Protein AF-A0A8J2K521-F1 (afdb_monomer_lite)

Radius of gyration: 18.02 Å; chains: 1; bounding box: 23×20×49 Å

Structure (mmCIF, N/CA/C/O backbone):
data_AF-A0A8J2K521-F1
#
_entry.id   AF-A0A8J2K521-F1
#
loop_
_atom_site.group_PDB
_atom_site.id
_atom_site.type_symbol
_atom_site.label_atom_id
_atom_site.label_alt_id
_atom_site.label_comp_id
_atom_site.label_asym_id
_atom_site.label_entity_id
_atom_site.label_seq_id
_atom_site.pdbx_PDB_ins_code
_atom_site.Cartn_x
_atom_site.Cartn_y
_atom_site.Cartn_z
_atom_site.occupancy
_atom_site.B_iso_or_equiv
_atom_site.auth_seq_id
_atom_site.auth_comp_id
_atom_site.auth_asym_id
_atom_site.auth_atom_id
_atom_site.pdbx_PDB_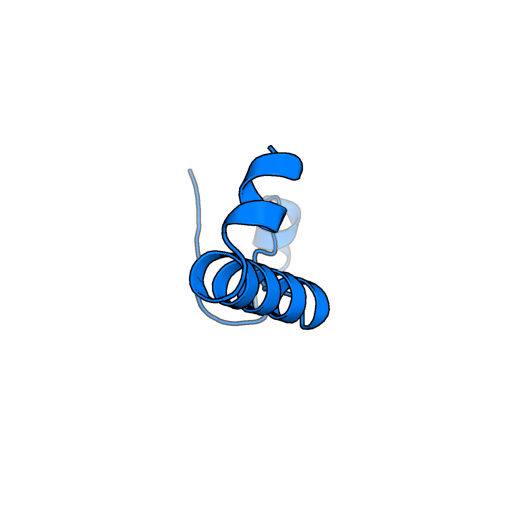model_num
ATOM 1 N N . MET A 1 1 ? -4.500 12.291 -18.980 1.00 77.25 1 MET A N 1
ATOM 2 C CA . MET A 1 1 ? -5.054 10.961 -19.325 1.00 77.25 1 MET A CA 1
ATOM 3 C C . MET A 1 1 ? -4.517 9.961 -18.310 1.00 77.25 1 MET A C 1
ATOM 5 O O . MET A 1 1 ? -3.356 10.097 -17.953 1.00 77.25 1 MET A O 1
ATOM 9 N N . ILE A 1 2 ? -5.337 9.035 -17.804 1.00 84.25 2 ILE A N 1
ATOM 10 C CA . ILE A 1 2 ? -4.941 8.023 -16.805 1.00 84.25 2 ILE A CA 1
ATOM 11 C C . ILE A 1 2 ? -5.279 6.645 -17.378 1.00 84.25 2 ILE A C 1
ATOM 13 O O . ILE A 1 2 ? -6.366 6.468 -17.925 1.00 84.25 2 ILE A O 1
ATOM 17 N N . LEU A 1 3 ? -4.357 5.690 -17.254 1.00 86.38 3 LEU A N 1
ATOM 18 C CA . LEU A 1 3 ? -4.547 4.290 -17.634 1.00 86.38 3 LEU A CA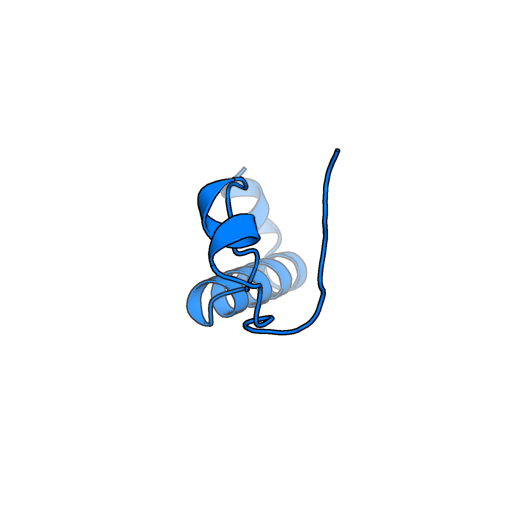 1
ATOM 19 C C . LEU A 1 3 ? -4.495 3.428 -16.365 1.00 86.38 3 LEU A C 1
ATOM 21 O O . LEU A 1 3 ? -3.576 3.579 -15.564 1.00 86.38 3 LEU A O 1
ATOM 25 N N . GLN A 1 4 ? -5.464 2.530 -16.180 1.00 88.06 4 GLN A N 1
ATOM 26 C CA . GLN A 1 4 ? -5.544 1.650 -15.010 1.00 88.06 4 GLN A CA 1
ATOM 27 C C . GLN A 1 4 ? -5.692 0.189 -15.444 1.00 88.06 4 GLN A C 1
ATOM 29 O O . GLN A 1 4 ? -6.454 -0.121 -16.356 1.00 88.06 4 GLN A O 1
ATOM 34 N N . SER A 1 5 ? -5.008 -0.715 -14.740 1.00 86.38 5 SER A N 1
ATOM 35 C CA . SER A 1 5 ? -5.178 -2.164 -14.869 1.00 86.38 5 SER A CA 1
ATOM 36 C C . SER A 1 5 ? -5.364 -2.797 -13.491 1.00 86.38 5 SER A C 1
ATOM 38 O O . SER A 1 5 ? -4.786 -2.334 -12.510 1.00 86.38 5 SER A O 1
ATOM 40 N N . LYS A 1 6 ? -6.184 -3.851 -13.425 1.00 85.06 6 LYS A N 1
ATOM 41 C CA . LYS A 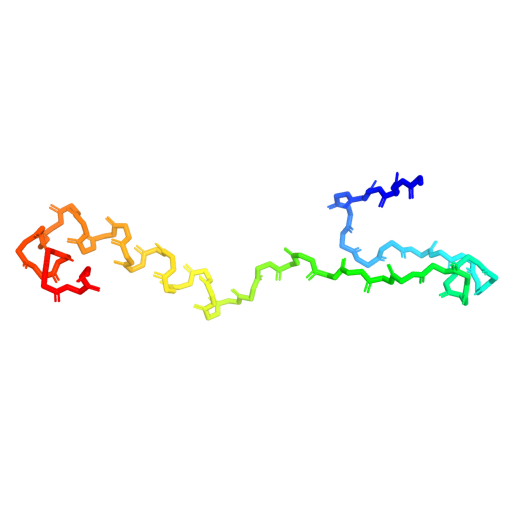1 6 ? -6.357 -4.694 -12.228 1.00 85.06 6 LYS A CA 1
ATOM 42 C C . LYS A 1 6 ? -5.452 -5.930 -12.239 1.00 85.06 6 LYS A C 1
ATOM 44 O O . LYS A 1 6 ? -5.390 -6.640 -11.242 1.00 85.06 6 LYS A O 1
ATOM 49 N N . LEU A 1 7 ? -4.801 -6.222 -13.366 1.00 83.69 7 LEU A N 1
ATOM 50 C CA . LEU A 1 7 ? -3.903 -7.368 -13.484 1.00 83.69 7 LEU A CA 1
ATOM 51 C C . LEU A 1 7 ? -2.587 -7.066 -12.770 1.00 83.69 7 LEU A C 1
ATOM 53 O O . LEU A 1 7 ? -2.046 -5.970 -12.903 1.00 83.69 7 LEU A O 1
ATOM 57 N N . SER A 1 8 ? -2.056 -8.050 -12.049 1.00 73.62 8 SER A N 1
ATOM 58 C CA . SER A 1 8 ? -0.703 -7.978 -11.506 1.00 73.62 8 SER A CA 1
ATOM 59 C C . SER A 1 8 ? 0.313 -8.022 -12.647 1.00 73.62 8 SER A C 1
ATOM 61 O O . SER A 1 8 ? 0.244 -8.921 -13.484 1.00 73.62 8 SER A O 1
ATOM 63 N N . ASN A 1 9 ? 1.268 -7.092 -12.653 1.00 75.94 9 ASN A N 1
ATOM 64 C CA . ASN A 1 9 ? 2.352 -7.017 -13.638 1.00 75.94 9 ASN A CA 1
ATOM 65 C C . ASN A 1 9 ? 1.888 -7.061 -15.117 1.00 75.94 9 ASN A C 1
ATOM 67 O O . ASN A 1 9 ? 2.257 -7.972 -15.863 1.00 75.94 9 ASN A O 1
ATOM 71 N N . PRO A 1 10 ? 1.058 -6.102 -15.563 1.00 79.62 10 PRO A N 1
ATOM 72 C CA . PRO A 1 10 ? 0.641 -6.024 -16.959 1.00 79.62 10 PRO A CA 1
ATOM 73 C C . PRO A 1 10 ? 1.852 -5.733 -17.857 1.00 79.62 10 PRO A C 1
ATOM 75 O O . PRO A 1 10 ? 2.636 -4.822 -17.592 1.00 79.62 10 PRO A O 1
ATOM 78 N N . HIS A 1 11 ? 2.003 -6.500 -18.936 1.00 81.06 11 HIS A N 1
ATOM 79 C CA . HIS A 1 11 ? 3.111 -6.311 -19.866 1.00 81.06 11 HIS A CA 1
ATOM 80 C C . HIS A 1 11 ? 2.794 -5.168 -20.837 1.00 81.06 11 HIS A C 1
ATOM 82 O O . HIS A 1 11 ? 2.031 -5.337 -21.788 1.00 81.06 11 HIS A O 1
ATOM 88 N N . TYR A 1 12 ? 3.360 -3.992 -20.577 1.00 83.94 12 TYR A N 1
ATOM 89 C CA . TYR A 1 12 ? 3.301 -2.852 -21.492 1.00 83.94 12 TYR A CA 1
ATOM 90 C C . TYR A 1 12 ? 4.523 -2.834 -22.406 1.00 83.94 12 TYR A C 1
ATOM 92 O O . TYR A 1 12 ? 5.619 -3.184 -21.974 1.00 83.94 12 TYR A O 1
ATOM 100 N N . GLN A 1 13 ? 4.340 -2.388 -23.650 1.00 86.88 13 GLN A N 1
ATOM 101 C CA . GLN A 1 13 ? 5.458 -2.183 -24.568 1.00 86.88 13 GLN A CA 1
ATOM 102 C C . GLN A 1 13 ? 6.456 -1.160 -23.991 1.00 86.88 13 GLN A C 1
ATOM 104 O O . GLN A 1 13 ? 6.016 -0.210 -23.330 1.00 86.88 13 GLN A O 1
ATOM 109 N N . PRO A 1 14 ? 7.767 -1.298 -24.263 1.00 85.38 14 PRO A N 1
ATOM 110 C CA . PRO A 1 14 ? 8.797 -0.403 -23.730 1.00 85.38 14 PRO A CA 1
ATOM 111 C C . PRO A 1 14 ? 8.517 1.086 -23.974 1.00 85.38 14 PRO A C 1
ATOM 113 O O . PRO A 1 14 ? 8.701 1.899 -23.071 1.00 85.38 14 PRO A O 1
ATOM 116 N N . ASP A 1 15 ? 7.979 1.441 -25.144 1.00 89.50 15 ASP A N 1
ATOM 117 C CA . ASP A 1 15 ? 7.639 2.828 -25.485 1.00 89.50 15 ASP A CA 1
ATOM 118 C C . ASP A 1 15 ? 6.585 3.425 -24.541 1.00 89.50 15 ASP A C 1
ATOM 120 O O . ASP A 1 15 ? 6.710 4.567 -24.098 1.00 89.50 15 ASP A O 1
ATOM 124 N N . MET A 1 16 ? 5.564 2.643 -24.172 1.00 84.56 16 MET A N 1
ATOM 125 C CA . MET A 1 16 ? 4.544 3.081 -23.214 1.00 84.56 16 MET A CA 1
ATOM 126 C C . MET A 1 16 ? 5.105 3.205 -21.796 1.00 84.56 16 MET A C 1
ATOM 128 O O . MET A 1 16 ? 4.716 4.123 -21.073 1.00 84.56 16 MET A O 1
ATOM 132 N N . GLN A 1 17 ? 6.023 2.315 -21.406 1.00 83.06 17 GLN A N 1
ATOM 133 C CA . GLN A 1 17 ? 6.681 2.364 -20.097 1.00 83.06 17 GLN A CA 1
ATOM 134 C C . GLN A 1 17 ? 7.615 3.572 -19.965 1.00 83.06 17 GLN A C 1
ATOM 136 O O . GLN A 1 17 ? 7.694 4.162 -18.895 1.00 83.06 17 GLN A O 1
ATOM 141 N N . ALA A 1 18 ? 8.289 3.971 -21.046 1.00 84.19 18 ALA A N 1
ATOM 142 C CA . ALA A 1 18 ? 9.161 5.143 -21.048 1.00 84.19 18 ALA A CA 1
ATOM 143 C C . ALA A 1 18 ? 8.378 6.466 -20.986 1.00 84.19 18 ALA A C 1
ATOM 145 O O . ALA A 1 18 ? 8.854 7.446 -20.417 1.00 84.19 18 ALA A O 1
ATOM 146 N N . GLN A 1 19 ? 7.178 6.503 -21.572 1.00 89.12 19 GLN A N 1
ATOM 147 C CA . GLN A 1 19 ? 6.362 7.718 -21.676 1.00 89.12 19 GLN A CA 1
ATOM 148 C C . GLN A 1 19 ? 5.368 7.902 -20.519 1.00 89.12 19 GLN A C 1
ATOM 150 O O . GLN A 1 19 ? 4.735 8.953 -20.422 1.00 89.12 19 GLN A O 1
ATOM 155 N N . THR A 1 20 ? 5.211 6.901 -19.647 1.00 84.31 20 THR A N 1
ATOM 156 C CA . THR A 1 20 ? 4.204 6.904 -18.577 1.00 84.31 20 THR A CA 1
ATOM 157 C C . THR A 1 20 ? 4.830 6.582 -17.228 1.00 84.31 20 THR A C 1
ATOM 159 O O . THR A 1 20 ? 5.587 5.627 -17.091 1.00 84.31 20 THR A O 1
ATOM 162 N N . THR A 1 21 ? 4.446 7.322 -16.189 1.00 84.69 21 THR A N 1
ATOM 163 C CA . THR A 1 21 ? 4.806 6.984 -14.808 1.00 84.69 21 THR A CA 1
ATOM 164 C C . THR A 1 21 ? 3.981 5.791 -14.325 1.00 84.69 21 THR A C 1
ATOM 166 O O . THR A 1 21 ? 2.764 5.896 -14.165 1.00 84.69 21 THR A O 1
ATOM 169 N N . LEU A 1 22 ? 4.637 4.656 -14.071 1.00 82.88 22 LEU A N 1
ATOM 170 C CA . LEU A 1 22 ? 3.996 3.472 -13.500 1.00 82.88 22 LEU A CA 1
ATOM 171 C C . LEU A 1 22 ? 3.849 3.622 -11.980 1.00 82.88 22 LEU A C 1
ATOM 173 O O . LEU A 1 22 ? 4.833 3.831 -11.274 1.00 82.88 22 LEU A O 1
ATOM 177 N N . ILE A 1 23 ? 2.625 3.467 -11.472 1.00 84.50 23 ILE A N 1
ATOM 178 C CA . ILE A 1 23 ? 2.326 3.484 -10.034 1.00 84.50 23 ILE A CA 1
ATOM 179 C C . ILE A 1 23 ? 1.768 2.116 -9.638 1.00 84.50 23 ILE A C 1
ATOM 181 O O . ILE A 1 23 ? 0.783 1.652 -10.214 1.00 84.50 23 ILE A O 1
ATOM 185 N N . ASN A 1 24 ? 2.407 1.461 -8.665 1.00 82.12 24 ASN A N 1
ATOM 186 C CA . ASN A 1 24 ? 1.996 0.151 -8.169 1.00 82.12 24 ASN A CA 1
ATOM 187 C C . ASN A 1 24 ? 1.146 0.297 -6.899 1.00 82.12 24 ASN A C 1
ATOM 189 O O . ASN A 1 24 ? 1.646 0.734 -5.868 1.00 82.12 24 ASN A O 1
ATOM 193 N N . PHE A 1 25 ? -0.121 -0.111 -6.979 1.00 79.25 25 PHE A N 1
ATOM 194 C CA . PHE A 1 25 ? -1.068 -0.109 -5.857 1.00 79.25 25 PHE A CA 1
ATOM 195 C C . PHE A 1 25 ? -1.260 -1.501 -5.232 1.00 79.25 25 PHE A C 1
ATOM 197 O O . PHE A 1 25 ? -2.266 -1.756 -4.574 1.00 79.25 25 PHE A O 1
ATOM 204 N N . THR A 1 26 ? -0.332 -2.432 -5.465 1.00 83.19 26 THR A N 1
ATOM 205 C CA . THR A 1 26 ? -0.392 -3.767 -4.857 1.00 83.19 26 THR A CA 1
ATOM 206 C C . THR A 1 26 ? -0.201 -3.653 -3.349 1.00 83.19 26 THR A C 1
ATOM 208 O O . THR A 1 26 ? 0.814 -3.133 -2.888 1.00 83.19 26 THR A O 1
ATOM 211 N N . VAL A 1 27 ? -1.166 -4.167 -2.587 1.00 79.94 27 VAL A N 1
ATOM 212 C CA . VAL A 1 27 ? -1.063 -4.272 -1.129 1.00 79.94 27 VAL A CA 1
ATOM 213 C C . VAL A 1 27 ? 0.039 -5.279 -0.792 1.00 79.94 27 VAL A C 1
ATOM 215 O O . VAL A 1 27 ? 0.044 -6.402 -1.303 1.00 79.94 27 VAL A O 1
ATOM 218 N N . THR A 1 28 ? 1.001 -4.873 0.035 1.00 87.00 28 THR A N 1
ATOM 219 C CA . THR A 1 28 ? 2.024 -5.779 0.573 1.00 87.00 28 THR A CA 1
ATOM 220 C C . THR A 1 28 ? 1.420 -6.640 1.679 1.00 87.00 28 THR A C 1
ATOM 222 O O . THR A 1 28 ? 0.419 -6.259 2.279 1.00 87.00 28 THR A O 1
ATOM 225 N N . ARG A 1 29 ? 2.009 -7.808 1.968 1.00 87.56 29 ARG A N 1
ATOM 226 C CA . ARG A 1 29 ? 1.516 -8.669 3.061 1.00 87.56 29 ARG A CA 1
ATOM 227 C C . ARG A 1 29 ? 1.477 -7.915 4.387 1.00 87.56 29 ARG A C 1
ATOM 229 O O . ARG A 1 29 ? 0.426 -7.877 5.004 1.00 87.56 29 ARG A O 1
ATOM 236 N N . ASP A 1 30 ? 2.561 -7.225 4.716 1.00 89.94 30 ASP A N 1
ATOM 237 C CA . ASP A 1 30 ? 2.670 -6.405 5.924 1.00 89.94 30 ASP A CA 1
ATOM 238 C C . ASP A 1 30 ? 1.573 -5.326 5.975 1.00 89.94 30 ASP 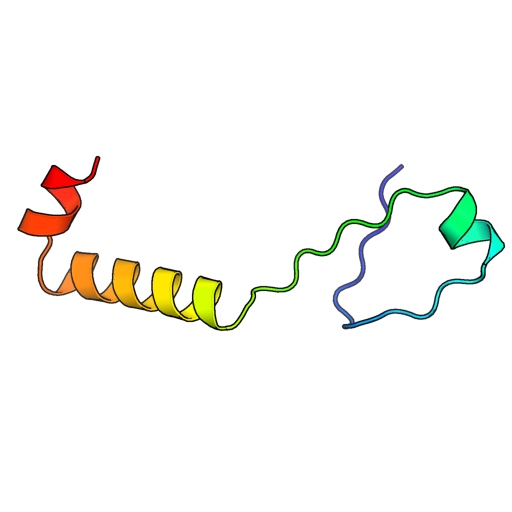A C 1
ATOM 240 O O . ASP A 1 30 ? 0.889 -5.168 6.980 1.00 89.94 30 ASP A O 1
ATOM 244 N N . GLY A 1 31 ? 1.317 -4.639 4.853 1.00 89.31 31 GLY A N 1
ATOM 245 C CA . GLY A 1 31 ? 0.254 -3.635 4.780 1.00 89.31 31 GLY A CA 1
ATOM 246 C C . GLY A 1 31 ? -1.150 -4.22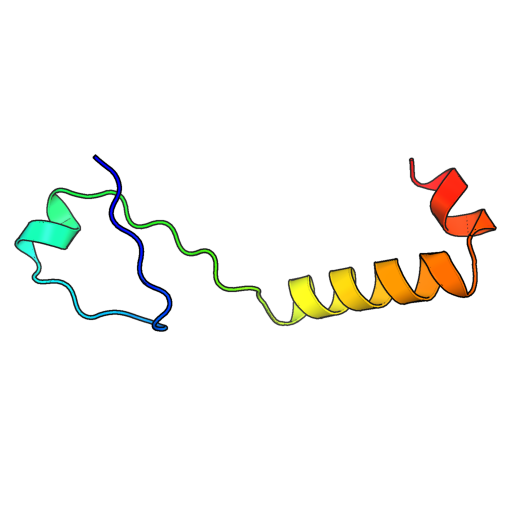8 4.927 1.00 89.31 31 GLY A C 1
ATOM 247 O O . GLY A 1 31 ? -2.032 -3.580 5.486 1.00 89.31 31 GLY A O 1
ATOM 248 N N . LEU A 1 32 ? -1.368 -5.456 4.450 1.00 91.00 32 LEU A N 1
ATOM 249 C CA . LEU A 1 32 ? -2.624 -6.174 4.660 1.00 91.00 32 LEU A CA 1
ATOM 250 C C . LEU A 1 32 ? -2.777 -6.618 6.121 1.00 91.00 32 LEU A C 1
ATOM 252 O O . LEU A 1 32 ? -3.872 -6.523 6.666 1.00 91.00 32 LEU A O 1
ATOM 256 N N . GLU A 1 33 ? -1.705 -7.093 6.752 1.00 92.31 33 GLU A N 1
ATOM 257 C CA . GLU A 1 33 ? -1.700 -7.478 8.167 1.00 92.31 33 GLU A CA 1
ATOM 258 C C . GLU A 1 33 ? -2.046 -6.286 9.062 1.00 92.31 33 GLU A C 1
ATOM 260 O O . GLU A 1 33 ? -2.929 -6.406 9.911 1.00 92.31 33 GLU A O 1
ATOM 265 N N . ASP A 1 34 ? -1.454 -5.117 8.807 1.00 89.56 34 ASP A N 1
ATOM 266 C CA . ASP A 1 34 ? -1.774 -3.880 9.523 1.00 89.56 34 ASP A CA 1
ATOM 267 C C . ASP A 1 34 ? -3.237 -3.455 9.328 1.00 89.56 34 ASP A C 1
ATOM 269 O O . ASP A 1 34 ? -3.904 -3.057 10.284 1.00 89.56 34 ASP A O 1
ATOM 273 N N . GLN A 1 35 ? -3.763 -3.564 8.102 1.00 89.94 35 GLN A N 1
ATOM 274 C CA . GLN A 1 35 ? -5.168 -3.260 7.805 1.00 89.94 35 GLN A CA 1
ATOM 275 C C . GLN A 1 35 ? -6.125 -4.193 8.548 1.00 89.94 35 GLN A C 1
ATOM 277 O O . GLN A 1 35 ? -7.125 -3.743 9.106 1.00 89.94 35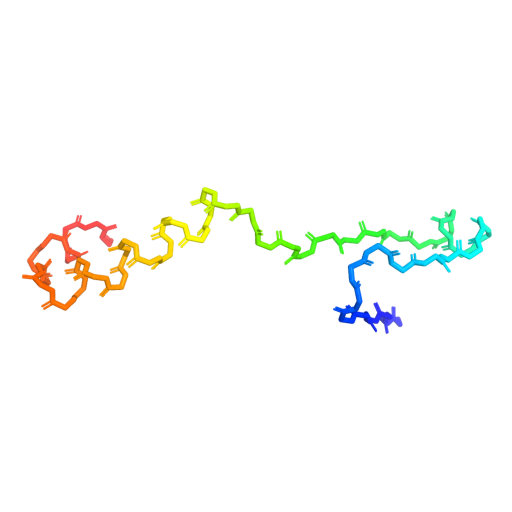 GLN A O 1
ATOM 282 N N . LEU A 1 36 ? -5.821 -5.492 8.566 1.00 92.00 36 LEU A N 1
ATOM 283 C CA . LEU A 1 36 ? -6.621 -6.479 9.282 1.00 92.00 36 LEU A CA 1
ATOM 284 C C . LEU A 1 36 ? -6.544 -6.260 10.795 1.00 92.00 36 LEU A C 1
ATOM 286 O O . LEU A 1 36 ? -7.573 -6.305 11.465 1.00 92.00 36 LEU A O 1
ATOM 290 N N . LEU A 1 37 ? -5.353 -5.981 11.331 1.00 90.56 37 LEU A N 1
ATOM 291 C CA . LEU A 1 37 ? -5.160 -5.691 12.748 1.00 90.56 37 LEU A CA 1
ATOM 292 C C . LEU A 1 37 ? -5.938 -4.445 13.176 1.00 90.56 37 LEU A C 1
ATOM 294 O O . LEU A 1 37 ? -6.598 -4.483 14.211 1.00 90.56 37 LEU A O 1
ATOM 298 N N . ALA A 1 38 ? -5.895 -3.370 12.386 1.00 89.00 38 ALA A N 1
ATOM 299 C CA . ALA A 1 38 ? -6.665 -2.159 12.658 1.00 89.00 38 ALA A CA 1
ATOM 300 C C . ALA A 1 38 ? -8.167 -2.463 12.758 1.00 89.00 38 ALA A C 1
ATOM 302 O O . ALA A 1 38 ? -8.827 -2.041 13.706 1.00 89.00 38 ALA A O 1
ATOM 303 N N . GLU A 1 39 ? -8.698 -3.277 11.843 1.00 92.00 39 GLU A N 1
ATOM 304 C CA . GLU A 1 39 ? -10.126 -3.591 11.851 1.00 92.00 39 GLU A CA 1
ATOM 305 C C . GLU A 1 39 ? -10.529 -4.511 13.012 1.00 92.00 39 GLU A C 1
ATOM 307 O O . GLU A 1 39 ? -11.611 -4.349 13.577 1.00 92.00 39 GLU A O 1
ATOM 312 N N . VAL A 1 40 ? -9.643 -5.416 13.443 1.00 91.38 40 VAL A N 1
ATOM 313 C CA . VAL A 1 40 ? -9.844 -6.220 14.662 1.00 91.38 40 VAL A CA 1
ATOM 314 C C . VAL A 1 40 ? -9.796 -5.342 15.914 1.00 91.38 40 VAL A C 1
ATOM 316 O O . VAL A 1 40 ? -10.695 -5.422 16.748 1.00 91.38 40 VAL A O 1
ATOM 319 N N . VAL A 1 41 ? -8.799 -4.461 16.039 1.00 90.88 41 VAL A N 1
ATOM 320 C CA . VAL A 1 41 ? -8.652 -3.549 17.188 1.00 90.88 41 VAL A CA 1
ATOM 321 C C . VAL A 1 41 ? -9.858 -2.625 17.311 1.00 90.88 41 VAL A C 1
ATOM 323 O O . VAL A 1 41 ? -10.376 -2.441 18.406 1.00 90.88 41 VAL A O 1
ATOM 326 N N . LYS A 1 42 ? -10.380 -2.112 16.200 1.00 88.38 42 LYS A N 1
ATOM 327 C CA . LYS A 1 42 ? -11.586 -1.280 16.178 1.00 88.38 42 LYS A CA 1
ATOM 328 C C . LYS A 1 42 ? -12.822 -1.983 16.748 1.00 88.38 42 LYS A C 1
ATOM 330 O O . LYS A 1 42 ? -13.653 -1.331 17.380 1.00 88.38 42 LYS A O 1
ATOM 335 N N . VAL A 1 43 ? -12.962 -3.290 16.523 1.00 89.19 43 VAL A N 1
ATOM 336 C CA . VAL A 1 43 ? -14.097 -4.082 17.026 1.00 89.19 43 VAL A CA 1
ATOM 337 C C . VAL A 1 43 ? -13.864 -4.538 18.466 1.00 89.19 43 VAL A C 1
ATOM 339 O O . VAL A 1 43 ? -14.755 -4.406 19.303 1.00 89.19 43 VAL A O 1
ATOM 342 N N . GLU A 1 44 ? -12.683 -5.078 18.763 1.00 90.50 44 GLU A N 1
ATOM 343 C CA . GLU A 1 44 ? -12.394 -5.717 20.051 1.00 90.50 44 GLU A CA 1
ATOM 344 C C . GLU A 1 44 ? -11.917 -4.734 21.126 1.00 90.50 44 GLU A C 1
ATOM 346 O O . GLU A 1 44 ? -12.142 -4.959 22.316 1.00 90.50 44 GLU A O 1
ATOM 351 N N . ARG A 1 45 ? -11.242 -3.653 20.725 1.00 87.94 45 ARG A N 1
ATOM 352 C CA . ARG A 1 45 ? -10.583 -2.667 21.596 1.00 87.94 45 ARG A CA 1
ATOM 353 C C . ARG A 1 45 ? -10.754 -1.227 21.077 1.00 87.94 45 ARG A C 1
ATOM 355 O O . ARG A 1 45 ? -9.763 -0.542 20.803 1.00 87.94 45 ARG A O 1
ATOM 362 N N . PRO A 1 46 ? -12.000 -0.724 20.981 1.00 81.62 46 PRO A N 1
ATOM 363 C CA . PRO A 1 46 ? -12.270 0.642 20.520 1.00 81.62 46 PRO A CA 1
ATOM 364 C C . PRO A 1 46 ? -11.631 1.721 21.415 1.00 81.62 46 PRO A C 1
ATOM 366 O O . PRO A 1 46 ? -11.402 2.842 20.967 1.00 81.62 46 PRO A O 1
ATOM 369 N N . ASP A 1 47 ? -11.307 1.382 22.668 1.00 84.06 47 ASP A N 1
ATOM 370 C CA . ASP A 1 47 ? -10.550 2.216 23.604 1.00 84.06 47 ASP A CA 1
ATOM 371 C C . ASP A 1 47 ? -9.120 2.508 23.124 1.00 84.06 47 ASP A C 1
ATOM 373 O O . ASP A 1 47 ? -8.634 3.628 23.281 1.00 84.06 47 ASP A O 1
ATOM 377 N N . LEU A 1 48 ? -8.454 1.518 22.521 1.00 79.25 48 LEU A N 1
ATOM 378 C CA . LEU A 1 48 ? -7.098 1.664 21.987 1.00 79.25 48 LEU A CA 1
ATOM 379 C C . LEU A 1 48 ? -7.086 2.435 20.664 1.00 79.25 48 LEU A C 1
ATOM 381 O O . LEU A 1 48 ? -6.163 3.211 20.424 1.00 79.25 48 LEU A O 1
ATOM 385 N N . GLU A 1 49 ? -8.116 2.257 19.836 1.00 77.38 49 GLU A N 1
ATOM 386 C CA . GLU A 1 49 ? -8.271 2.984 18.570 1.00 77.38 49 GLU A CA 1
ATOM 387 C C . GLU A 1 49 ? -8.427 4.497 18.811 1.00 77.38 49 GLU A C 1
ATOM 389 O O . GLU A 1 49 ? -7.770 5.308 18.161 1.00 77.38 49 GLU A O 1
ATOM 394 N N . ALA A 1 50 ? -9.223 4.890 19.813 1.00 74.12 50 ALA A N 1
ATOM 395 C CA . ALA A 1 50 ? -9.456 6.296 20.152 1.00 74.12 50 ALA A CA 1
ATOM 396 C C . ALA A 1 50 ? -8.195 7.043 20.630 1.00 74.12 50 ALA A C 1
ATOM 398 O O . ALA A 1 50 ? -8.122 8.263 20.501 1.00 74.12 50 ALA A O 1
ATOM 399 N N . LEU A 1 51 ? -7.201 6.331 21.175 1.00 73.62 51 LEU A N 1
ATOM 400 C CA . LEU A 1 51 ? -5.937 6.916 21.640 1.00 73.62 51 LEU A CA 1
ATOM 401 C C . LEU A 1 51 ? -4.936 7.156 20.496 1.00 73.62 51 LEU A C 1
ATOM 403 O O . LEU A 1 51 ? -3.976 7.904 20.664 1.00 73.62 51 LEU A O 1
ATOM 407 N N . LYS A 1 52 ? -5.134 6.503 19.345 1.00 65.00 52 LYS A N 1
ATOM 408 C CA . LYS A 1 52 ? -4.215 6.533 18.199 1.00 65.00 52 LYS A CA 1
ATOM 409 C C . LYS A 1 52 ? -4.542 7.642 17.185 1.00 65.00 52 LYS A C 1
ATOM 411 O O . LYS A 1 52 ? -3.856 7.732 16.166 1.00 65.00 52 LYS A O 1
ATOM 416 N N . SER A 1 53 ? -5.589 8.431 17.446 1.00 52.84 53 SER A N 1
ATOM 417 C CA . SER A 1 53 ? -6.180 9.398 16.513 1.00 52.84 53 SER A CA 1
ATOM 418 C C . SER A 1 53 ? -5.667 10.827 16.661 1.00 52.84 53 SER A C 1
ATOM 420 O O . SER A 1 53 ? -5.209 11.210 17.759 1.00 52.84 53 SER A O 1
#

Secondary structure (DSSP, 8-state):
------SSS----HHHHHHS-----PPPHHHHHHHHHHHHHHHH-HHHHHHT-

pLDDT: mean 84.06, std 7.1, range [52.84, 92.31]

InterPro domains:
  IPR026983 Dynein heavy chain [PTHR46532] (1-52)
  IPR035706 Dynein heavy chain, ATP-binding dynein motor region [PF12781] (1-52)

Sequence (53 aa):
MILQSKLSNPHYQPDMQAQTTLINFTVTRDGLEDQLLAEVVKVERPDLEALKS

Organism: NCBI:txid39272

Foldseek 3Di:
DDDDDPDDPDDDDPVCPVVDDDDDPDQDPVNVVVVVVLVVCVVPPVVVVVVVD